Protein AF-A0A7V4Q529-F1 (afdb_monomer)

Structure (mmCIF, N/CA/C/O backbone):
data_AF-A0A7V4Q529-F1
#
_entry.id   AF-A0A7V4Q529-F1
#
loop_
_atom_site.group_PDB
_atom_site.id
_atom_site.type_symbol
_atom_site.label_atom_id
_atom_site.label_alt_id
_atom_site.label_comp_id
_atom_site.label_asym_id
_atom_site.label_entity_id
_atom_site.label_seq_id
_atom_site.pdbx_PDB_ins_code
_atom_site.Cartn_x
_atom_site.Cartn_y
_atom_site.Cartn_z
_atom_site.occupancy
_atom_site.B_iso_or_equiv
_atom_site.auth_seq_id
_atom_site.auth_comp_id
_atom_site.auth_asym_id
_atom_site.auth_atom_id
_atom_site.pdbx_PDB_model_num
ATOM 1 N N . MET A 1 1 ? 43.012 26.705 45.159 1.00 52.25 1 MET A N 1
ATOM 2 C CA . MET A 1 1 ? 42.398 26.339 43.862 1.00 52.25 1 MET A CA 1
ATOM 3 C C . MET A 1 1 ? 41.046 27.026 43.799 1.00 52.25 1 MET A C 1
ATOM 5 O O . MET A 1 1 ? 40.169 26.698 44.583 1.00 52.25 1 MET A O 1
ATOM 9 N N . ASN A 1 2 ? 40.945 28.080 42.989 1.00 51.28 2 ASN A N 1
ATOM 10 C CA . ASN A 1 2 ? 39.890 29.092 43.096 1.00 51.28 2 ASN A CA 1
ATOM 11 C C . ASN A 1 2 ? 38.601 28.619 42.410 1.00 51.28 2 ASN A C 1
ATOM 13 O O . ASN A 1 2 ? 38.640 28.213 41.249 1.00 51.28 2 ASN A O 1
ATOM 17 N N . GLY A 1 3 ? 37.464 28.712 43.111 1.00 58.78 3 GLY A N 1
ATOM 18 C CA . GLY A 1 3 ? 36.149 28.238 42.648 1.00 58.78 3 GLY A CA 1
ATOM 19 C C . GLY A 1 3 ? 35.682 28.819 41.307 1.00 58.78 3 GLY A C 1
ATOM 20 O O . GLY A 1 3 ? 34.907 28.180 40.609 1.00 58.78 3 GLY A O 1
ATOM 21 N N . PHE A 1 4 ? 36.232 29.962 40.887 1.00 61.69 4 PHE A N 1
ATOM 22 C CA . PHE A 1 4 ? 35.967 30.580 39.583 1.00 61.69 4 PHE A CA 1
ATOM 23 C C . PHE A 1 4 ? 36.391 29.697 38.391 1.00 61.69 4 PHE A C 1
ATOM 25 O O . PHE A 1 4 ? 35.730 29.687 37.357 1.00 61.69 4 PHE A O 1
ATOM 32 N N . SER A 1 5 ? 37.456 28.902 38.553 1.00 63.59 5 SER A N 1
ATOM 33 C CA . SER A 1 5 ? 37.944 27.984 37.512 1.00 63.59 5 SER A CA 1
ATOM 34 C C . SER A 1 5 ? 37.037 26.755 37.353 1.00 63.59 5 SER A C 1
ATOM 36 O O . SER A 1 5 ? 36.841 26.251 36.248 1.00 63.59 5 SER A O 1
ATOM 38 N N . LEU A 1 6 ? 36.412 26.310 38.451 1.00 70.19 6 LEU A N 1
ATOM 39 C CA . LEU A 1 6 ? 35.516 25.153 38.454 1.00 70.19 6 LEU A CA 1
ATOM 40 C C . LEU A 1 6 ? 34.179 25.471 37.768 1.00 70.19 6 LEU A C 1
ATOM 42 O O . LEU A 1 6 ? 33.662 24.646 37.021 1.00 70.19 6 LEU A O 1
ATOM 46 N N . THR A 1 7 ? 33.647 26.682 37.963 1.00 71.19 7 THR A N 1
ATOM 47 C CA . THR A 1 7 ? 32.378 27.103 37.350 1.00 71.19 7 THR A CA 1
ATOM 48 C C . THR A 1 7 ? 32.494 27.260 35.833 1.00 71.19 7 THR A C 1
ATOM 50 O O . THR A 1 7 ? 31.592 26.850 35.107 1.00 71.19 7 THR A O 1
ATOM 53 N N . ILE A 1 8 ? 33.620 27.787 35.336 1.00 73.31 8 ILE A N 1
ATOM 54 C CA . ILE A 1 8 ? 33.887 27.907 33.892 1.00 73.31 8 ILE A CA 1
ATOM 55 C C . ILE A 1 8 ? 34.037 26.521 33.254 1.00 73.31 8 ILE A C 1
ATOM 57 O O . ILE A 1 8 ? 33.466 26.265 32.194 1.00 73.31 8 ILE A O 1
ATOM 61 N N . ALA A 1 9 ? 34.749 25.609 33.923 1.00 71.75 9 ALA A N 1
ATOM 62 C CA . ALA A 1 9 ? 34.901 24.236 33.456 1.00 71.75 9 ALA A CA 1
ATOM 63 C C . ALA A 1 9 ? 33.549 23.509 33.370 1.00 71.75 9 ALA A C 1
ATOM 65 O O . ALA A 1 9 ? 33.279 22.844 32.373 1.00 71.75 9 ALA A O 1
ATOM 66 N N . LEU A 1 10 ? 32.670 23.686 34.363 1.00 71.88 10 LEU A N 1
ATOM 67 C CA . LEU A 1 10 ? 31.340 23.073 34.371 1.00 71.88 10 LEU A CA 1
ATOM 68 C C . LEU A 1 10 ? 30.443 23.623 33.247 1.00 71.88 10 LEU A C 1
ATOM 70 O O . LEU A 1 10 ? 29.727 22.863 32.600 1.00 71.88 10 LEU A O 1
ATOM 74 N N . PHE A 1 11 ? 30.515 24.929 32.971 1.00 70.12 11 PHE A N 1
ATOM 75 C CA . PHE A 1 11 ? 29.714 25.569 31.922 1.00 70.12 11 PHE A CA 1
ATOM 76 C C . PHE A 1 11 ? 30.130 25.117 30.512 1.00 70.12 11 PHE A C 1
ATOM 78 O O . PHE A 1 11 ? 29.273 24.846 29.671 1.00 70.12 11 PHE A O 1
ATOM 85 N N . LEU A 1 12 ? 31.438 24.962 30.268 1.00 67.00 12 LEU A N 1
ATOM 86 C CA . LEU A 1 12 ? 31.972 24.436 29.005 1.00 67.00 12 LEU A CA 1
ATOM 87 C C . LEU A 1 12 ? 31.593 22.966 28.776 1.00 67.00 12 LEU A C 1
ATOM 89 O O . LEU A 1 12 ? 31.321 22.575 27.640 1.00 67.00 12 LEU A O 1
ATOM 93 N N . LEU A 1 13 ? 31.525 22.167 29.844 1.00 66.25 13 LEU A N 1
ATOM 94 C CA . LEU A 1 13 ? 31.155 20.749 29.789 1.00 66.25 13 LEU A CA 1
ATOM 95 C C . LEU A 1 13 ? 29.655 20.556 29.496 1.00 66.25 13 LEU A C 1
ATOM 97 O O . LEU A 1 13 ? 29.275 19.669 28.738 1.00 66.25 13 LEU A O 1
ATOM 101 N N . VAL A 1 14 ? 28.794 21.436 30.019 1.00 66.69 14 VAL A N 1
ATOM 102 C CA . VAL A 1 14 ? 27.351 21.422 29.718 1.00 66.69 14 VAL A CA 1
ATOM 103 C C . VAL A 1 14 ? 27.069 21.887 28.283 1.00 66.69 14 VAL A C 1
ATOM 105 O O . VAL A 1 14 ? 26.267 21.265 27.587 1.00 66.69 14 VAL A O 1
ATOM 108 N N . PHE A 1 15 ? 27.762 22.921 27.793 1.00 60.50 15 PHE A N 1
ATOM 109 C CA . PHE A 1 15 ? 27.587 23.403 26.414 1.00 60.50 15 PHE A CA 1
ATOM 110 C C . PHE A 1 15 ? 28.044 22.392 25.354 1.00 60.50 15 PHE A C 1
ATOM 112 O O . PHE A 1 15 ? 27.426 22.295 24.297 1.00 60.50 15 PHE A O 1
ATOM 119 N N . SER A 1 16 ? 29.083 21.606 25.645 1.00 60.69 16 SER A N 1
ATOM 120 C CA . SER A 1 16 ? 29.563 20.539 24.754 1.00 60.69 16 SER A CA 1
ATOM 121 C C . SER A 1 16 ? 28.706 19.265 24.800 1.00 60.69 16 SER A C 1
ATOM 123 O O . SER A 1 16 ? 28.748 18.476 23.861 1.00 60.69 16 SER A O 1
ATOM 125 N N . GLY A 1 17 ? 27.873 19.086 25.834 1.00 57.94 17 GLY A N 1
ATOM 126 C CA . GLY A 1 17 ? 26.854 18.030 25.882 1.00 57.94 17 GLY A CA 1
ATOM 127 C C . GLY A 1 17 ? 25.568 18.363 25.110 1.00 57.94 17 GLY A C 1
ATOM 128 O O . GLY A 1 17 ? 24.883 17.458 24.641 1.00 57.94 17 GLY A O 1
ATOM 129 N N . LEU A 1 18 ? 25.245 19.652 24.942 1.00 57.38 18 LEU A N 1
ATOM 130 C CA . LEU A 1 18 ? 24.028 20.123 24.257 1.00 57.38 18 LEU A CA 1
ATOM 131 C C . LEU A 1 18 ? 24.177 20.242 22.734 1.00 57.38 18 LEU A C 1
ATOM 133 O O . LEU A 1 18 ? 23.176 20.301 22.025 1.00 57.38 18 LEU A O 1
ATOM 137 N N . THR A 1 19 ? 25.408 20.248 22.220 1.00 57.78 19 THR A N 1
ATOM 138 C CA . THR A 1 19 ? 25.696 20.184 20.779 1.00 57.78 19 THR A CA 1
ATOM 139 C C . THR A 1 19 ? 25.895 18.756 20.284 1.00 57.78 19 THR A C 1
ATOM 141 O O . THR A 1 19 ? 26.348 18.581 19.156 1.00 57.78 19 THR A O 1
ATOM 144 N N . GLY A 1 20 ? 25.533 17.751 21.101 1.00 49.31 20 GLY A N 1
ATOM 145 C CA . GLY A 1 20 ? 25.426 16.348 20.713 1.00 49.31 20 GLY A CA 1
ATOM 146 C C . GLY A 1 20 ? 24.645 16.239 19.412 1.00 49.31 20 GLY A C 1
ATOM 147 O O . GLY A 1 20 ? 23.424 16.377 19.376 1.00 49.31 20 GLY A O 1
ATOM 148 N N . CYS A 1 21 ? 25.412 16.112 18.339 1.00 57.91 21 CYS A N 1
ATOM 149 C CA . CYS A 1 21 ? 25.010 16.436 16.995 1.00 57.91 21 CYS A CA 1
ATOM 150 C C . CYS A 1 21 ? 23.770 15.635 16.603 1.00 57.91 21 CYS A C 1
ATOM 152 O O . CYS A 1 21 ? 23.817 14.408 16.515 1.00 57.91 21 CYS A O 1
ATOM 154 N N . SER A 1 22 ? 22.697 16.331 16.233 1.00 50.03 22 SER A N 1
ATOM 155 C CA . SER A 1 22 ? 21.833 15.831 15.172 1.00 50.03 22 SER A CA 1
ATOM 156 C C . SER A 1 22 ? 22.669 15.838 13.892 1.00 50.03 22 SER A C 1
ATOM 158 O O . SER A 1 22 ? 22.545 16.711 13.037 1.00 50.03 22 SER A O 1
ATOM 160 N N . THR A 1 23 ? 23.595 14.884 13.758 1.00 57.16 23 THR A N 1
ATOM 161 C CA . THR A 1 23 ? 24.094 14.548 12.435 1.00 57.16 23 THR A CA 1
ATOM 162 C C . THR A 1 23 ? 22.873 14.040 11.699 1.00 57.16 23 THR A C 1
ATOM 164 O O . THR A 1 23 ? 22.420 12.914 11.910 1.00 57.16 23 THR A O 1
ATOM 167 N N . ILE A 1 24 ? 22.298 14.935 10.894 1.00 56.81 24 ILE A N 1
ATOM 168 C CA . ILE A 1 24 ? 21.450 14.613 9.756 1.00 56.81 24 ILE A CA 1
ATOM 169 C C . ILE A 1 24 ? 21.976 13.292 9.206 1.00 56.81 24 ILE A C 1
ATOM 171 O O . ILE A 1 24 ? 23.189 13.166 9.021 1.00 56.81 24 ILE A O 1
ATOM 175 N N . MET A 1 25 ? 21.092 12.313 8.997 1.00 53.19 25 MET A N 1
ATOM 176 C CA . MET A 1 25 ? 21.416 11.095 8.259 1.00 53.19 25 MET A CA 1
ATOM 177 C C . MET A 1 25 ? 21.817 11.496 6.831 1.00 53.19 25 MET A C 1
ATOM 179 O O . MET A 1 25 ? 21.051 11.353 5.885 1.00 53.19 25 MET A O 1
ATOM 183 N N . GLN A 1 26 ? 23.008 12.061 6.664 1.00 60.00 26 GLN A N 1
ATOM 184 C CA . GLN A 1 26 ? 23.707 12.092 5.404 1.00 60.00 26 GLN A CA 1
ATOM 185 C C . GLN A 1 26 ? 24.124 10.643 5.228 1.00 60.00 26 GLN A C 1
ATOM 187 O O . GLN A 1 26 ? 25.125 10.195 5.784 1.00 60.00 26 GLN A O 1
ATOM 192 N N . GLY A 1 27 ? 23.247 9.872 4.579 1.00 63.25 27 GLY A N 1
ATOM 193 C CA . GLY A 1 27 ? 23.568 8.516 4.167 1.00 63.25 27 GLY A CA 1
ATOM 194 C C . GLY A 1 27 ? 24.930 8.508 3.477 1.00 63.25 27 GLY A C 1
ATOM 195 O O . GLY A 1 27 ? 25.365 9.533 2.943 1.00 63.25 27 GLY A O 1
ATOM 196 N N . ALA A 1 28 ? 25.612 7.364 3.524 1.00 74.81 28 ALA A N 1
ATOM 197 C CA . ALA A 1 28 ? 26.882 7.198 2.831 1.00 74.81 28 ALA A CA 1
ATOM 198 C C . ALA A 1 28 ? 26.783 7.777 1.405 1.00 74.81 28 ALA A C 1
ATOM 200 O O . ALA A 1 28 ? 25.739 7.601 0.761 1.00 74.81 28 ALA A O 1
ATOM 201 N N . PRO A 1 29 ? 27.820 8.489 0.924 1.00 77.50 29 PRO A N 1
ATOM 202 C CA . PRO A 1 29 ? 27.820 8.998 -0.438 1.00 77.50 29 PRO A CA 1
ATOM 203 C C . PRO A 1 29 ? 27.507 7.845 -1.391 1.00 77.50 29 PRO A C 1
ATOM 205 O O . PRO A 1 29 ? 27.964 6.716 -1.188 1.00 77.50 29 PRO A O 1
ATOM 208 N N . LEU A 1 30 ? 26.671 8.121 -2.391 1.00 85.88 30 LEU A N 1
ATOM 209 C CA . LEU A 1 30 ? 26.296 7.114 -3.377 1.00 85.88 30 LEU A CA 1
ATOM 210 C C . LEU A 1 30 ? 27.566 6.529 -4.005 1.00 85.88 30 LEU A C 1
ATOM 212 O O . LEU A 1 30 ? 28.513 7.288 -4.238 1.00 85.88 30 LEU A O 1
ATOM 216 N N . PRO A 1 31 ? 27.607 5.212 -4.277 1.00 90.75 31 PRO A N 1
ATOM 217 C CA . PRO A 1 31 ? 28.753 4.616 -4.947 1.00 90.75 31 PRO A CA 1
ATOM 218 C C . PRO A 1 31 ? 29.060 5.346 -6.259 1.00 90.75 31 PRO A C 1
ATOM 220 O O . PRO A 1 31 ? 28.158 5.882 -6.912 1.00 90.75 31 PRO A O 1
ATOM 223 N N . GLU A 1 32 ? 30.331 5.363 -6.655 1.00 90.88 32 GLU A N 1
ATOM 224 C CA . GLU A 1 32 ? 30.733 5.991 -7.913 1.00 90.88 32 GLU A CA 1
ATOM 225 C C . GLU A 1 32 ? 29.923 5.430 -9.094 1.00 90.88 32 GLU A C 1
ATOM 227 O O . GLU A 1 32 ? 29.678 4.227 -9.193 1.00 90.88 32 GLU A O 1
ATOM 232 N N . GLY A 1 33 ? 29.475 6.322 -9.980 1.00 90.75 33 GLY A N 1
ATOM 233 C CA . GLY A 1 33 ? 28.635 5.974 -11.130 1.00 90.75 33 GLY A CA 1
ATOM 234 C C . GLY A 1 33 ? 27.126 5.918 -10.855 1.00 90.75 33 GLY A C 1
ATOM 235 O O . GLY A 1 33 ? 26.361 5.723 -11.798 1.00 90.75 33 GLY A O 1
ATOM 236 N N . PHE A 1 34 ? 26.670 6.132 -9.615 1.00 87.75 34 PHE A N 1
ATOM 237 C CA . PHE A 1 34 ? 25.243 6.202 -9.285 1.00 87.75 34 PHE A CA 1
ATOM 238 C C . PHE A 1 34 ? 24.746 7.648 -9.185 1.00 87.75 34 PHE A C 1
ATOM 240 O O . PHE A 1 34 ? 25.406 8.518 -8.619 1.00 87.75 34 PHE A O 1
ATOM 247 N N . ALA A 1 35 ? 23.537 7.895 -9.693 1.00 88.00 35 ALA A N 1
ATOM 248 C CA . ALA A 1 35 ? 22.845 9.174 -9.578 1.00 88.00 35 ALA A CA 1
ATOM 249 C C . ALA A 1 35 ? 21.414 8.963 -9.074 1.00 88.00 35 ALA A C 1
ATOM 251 O O . ALA A 1 35 ? 20.732 8.023 -9.486 1.00 88.00 35 ALA A O 1
ATOM 252 N N . VAL A 1 36 ? 20.942 9.858 -8.204 1.00 84.75 36 VAL A N 1
ATOM 253 C CA . VAL A 1 36 ? 19.527 9.900 -7.811 1.00 84.75 36 VAL A CA 1
ATOM 254 C C . VAL A 1 36 ? 18.751 10.654 -8.872 1.00 84.75 36 VAL A C 1
ATOM 256 O O . VAL A 1 36 ? 19.155 11.732 -9.307 1.00 84.75 36 VAL A O 1
ATOM 259 N N . ARG A 1 37 ? 17.599 10.107 -9.248 1.00 84.12 37 ARG A N 1
ATOM 260 C CA . ARG A 1 37 ? 16.644 10.768 -10.125 1.00 84.12 37 ARG A CA 1
ATOM 261 C C . ARG A 1 37 ? 15.273 10.768 -9.470 1.00 84.12 37 ARG A C 1
ATOM 263 O O . ARG A 1 37 ? 14.813 9.737 -8.990 1.00 84.12 37 ARG A O 1
ATOM 270 N N . GLU A 1 38 ? 14.609 11.917 -9.496 1.00 83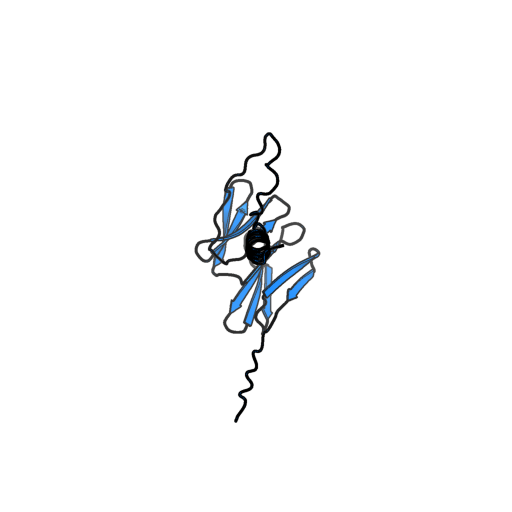.88 38 GLU A N 1
ATOM 271 C CA . GLU A 1 38 ? 13.195 11.999 -9.144 1.00 83.88 38 GLU A CA 1
ATOM 272 C C . GLU A 1 38 ? 12.355 11.301 -10.226 1.00 83.88 38 GLU A C 1
ATOM 274 O O . GLU A 1 38 ? 12.466 11.625 -11.412 1.00 83.88 38 GLU A O 1
ATOM 279 N N . ILE A 1 39 ? 11.538 10.325 -9.818 1.00 79.88 39 ILE A N 1
ATOM 280 C CA . ILE A 1 39 ? 10.689 9.530 -10.724 1.00 79.88 39 ILE A CA 1
ATOM 281 C C . ILE A 1 39 ? 9.199 9.885 -10.620 1.00 79.88 39 ILE A C 1
ATOM 283 O O . ILE A 1 39 ? 8.478 9.734 -11.603 1.00 79.88 39 ILE A O 1
ATOM 287 N N . ALA A 1 40 ? 8.738 10.392 -9.470 1.00 81.81 40 ALA A N 1
ATOM 288 C CA . ALA A 1 40 ? 7.431 11.033 -9.300 1.00 81.81 40 ALA A CA 1
ATOM 289 C C . ALA A 1 40 ? 7.351 11.822 -7.986 1.00 81.81 40 ALA A C 1
ATOM 291 O O . ALA A 1 40 ? 8.210 11.694 -7.112 1.00 81.81 40 ALA A O 1
ATOM 292 N N . LYS A 1 41 ? 6.253 12.573 -7.838 1.00 85.62 41 LYS A N 1
ATOM 293 C CA . LYS A 1 41 ? 5.833 13.222 -6.592 1.00 85.62 41 LYS A CA 1
ATOM 294 C C . LYS A 1 41 ? 4.552 12.587 -6.070 1.00 85.62 41 LYS A C 1
ATOM 296 O O . LYS A 1 41 ? 3.612 12.377 -6.837 1.00 85.62 41 LYS A O 1
ATOM 301 N N . ALA A 1 42 ? 4.517 12.353 -4.765 1.00 91.38 42 ALA A N 1
ATOM 302 C CA . ALA A 1 42 ? 3.313 11.983 -4.037 1.00 91.38 42 ALA A CA 1
ATOM 303 C C . ALA A 1 42 ? 2.756 13.199 -3.285 1.00 91.38 42 ALA A C 1
ATOM 305 O O . ALA A 1 42 ? 3.502 14.118 -2.934 1.00 91.38 42 ALA A O 1
ATOM 306 N N . ASP A 1 43 ? 1.454 13.193 -3.025 1.00 94.44 43 ASP A N 1
ATOM 307 C CA . ASP A 1 43 ? 0.811 14.171 -2.156 1.00 94.44 43 ASP A CA 1
ATOM 308 C C . ASP A 1 43 ? 1.377 14.025 -0.730 1.00 94.44 43 ASP A C 1
ATOM 310 O O . ASP A 1 43 ? 1.607 12.916 -0.234 1.00 94.44 43 ASP A O 1
ATOM 314 N N . ALA A 1 44 ? 1.635 15.145 -0.054 1.00 93.00 44 ALA A N 1
ATOM 315 C CA . ALA A 1 44 ? 2.260 15.129 1.266 1.00 93.00 44 ALA A CA 1
ATOM 316 C C . ALA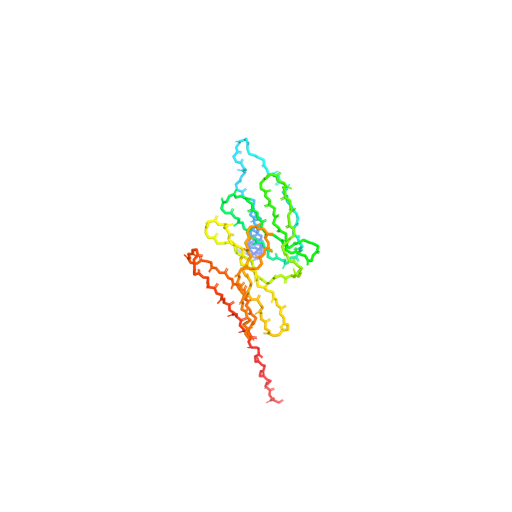 A 1 44 ? 1.402 14.363 2.294 1.00 93.00 44 ALA A C 1
ATOM 318 O O . ALA A 1 44 ? 0.190 14.553 2.367 1.00 93.00 44 ALA A O 1
ATOM 319 N N . GLY A 1 45 ? 2.040 13.515 3.107 1.00 92.12 45 GLY A N 1
ATOM 320 C CA . GLY A 1 45 ? 1.364 12.739 4.155 1.00 92.12 45 GLY A CA 1
ATOM 321 C C . GLY A 1 45 ? 0.571 11.525 3.657 1.00 92.12 45 GLY A C 1
ATOM 322 O O . GLY A 1 45 ? -0.170 10.933 4.437 1.00 92.12 45 GLY A O 1
ATOM 323 N N . THR A 1 46 ? 0.716 11.144 2.386 1.00 94.75 46 THR A N 1
ATOM 324 C CA . THR A 1 46 ? 0.023 9.989 1.799 1.00 94.75 46 THR A CA 1
ATOM 325 C C . THR A 1 46 ? 0.937 8.764 1.677 1.00 94.75 46 THR A C 1
ATOM 327 O O . THR A 1 46 ? 2.161 8.913 1.602 1.00 94.75 46 THR A O 1
ATOM 330 N N . PRO A 1 47 ? 0.382 7.536 1.675 1.00 95.06 47 PRO A N 1
ATOM 331 C CA . PRO A 1 47 ? 1.186 6.332 1.524 1.00 95.06 47 PRO A CA 1
ATOM 332 C C . PRO A 1 47 ? 1.681 6.149 0.082 1.00 95.06 47 PRO A C 1
ATOM 334 O O . PRO A 1 47 ? 1.085 6.627 -0.886 1.00 95.06 47 PRO A O 1
ATOM 337 N N . PHE A 1 48 ? 2.740 5.356 -0.054 1.00 95.44 48 PHE A N 1
ATOM 338 C CA . PHE A 1 48 ? 3.215 4.807 -1.321 1.00 95.44 48 PHE A CA 1
ATOM 339 C C . PHE A 1 48 ? 3.624 3.341 -1.124 1.00 95.44 48 PHE A C 1
ATOM 341 O O . PHE A 1 48 ? 3.871 2.904 -0.000 1.00 95.44 48 PHE A O 1
ATOM 348 N N . ALA A 1 49 ? 3.701 2.574 -2.209 1.00 95.75 49 ALA A N 1
ATOM 349 C CA . ALA A 1 49 ? 4.145 1.184 -2.192 1.00 95.75 49 ALA A CA 1
ATOM 350 C C . ALA A 1 49 ? 5.026 0.887 -3.406 1.00 95.75 49 ALA A C 1
ATOM 352 O O . ALA A 1 49 ? 4.679 1.257 -4.524 1.00 95.75 49 ALA A O 1
ATOM 353 N N . ILE A 1 50 ? 6.142 0.190 -3.200 1.00 94.50 50 ILE A N 1
ATOM 354 C CA . ILE A 1 50 ? 7.040 -0.237 -4.278 1.00 94.50 50 ILE A CA 1
ATOM 355 C C . ILE A 1 50 ? 6.670 -1.658 -4.714 1.00 94.50 50 ILE A C 1
ATOM 357 O O . ILE A 1 50 ? 6.433 -2.536 -3.886 1.00 94.50 50 ILE A O 1
ATOM 361 N N . ASN A 1 51 ? 6.607 -1.877 -6.021 1.00 93.62 51 ASN A N 1
ATOM 362 C CA . ASN A 1 51 ? 6.452 -3.181 -6.648 1.00 93.62 51 ASN A CA 1
ATOM 363 C C . ASN A 1 51 ? 7.843 -3.827 -6.817 1.00 93.62 51 ASN A C 1
ATOM 365 O O . ASN A 1 51 ? 8.787 -3.120 -7.172 1.00 93.62 51 ASN A O 1
ATOM 369 N N . PRO A 1 52 ? 7.992 -5.152 -6.642 1.00 90.75 52 PRO A N 1
ATOM 370 C CA . PRO A 1 52 ? 9.251 -5.866 -6.888 1.00 90.75 52 PRO A CA 1
ATOM 371 C C . PRO A 1 52 ? 9.908 -5.599 -8.253 1.00 90.75 52 PRO A C 1
ATOM 373 O O . PRO A 1 52 ? 11.127 -5.652 -8.371 1.00 90.75 52 PRO A O 1
ATOM 376 N N . SER A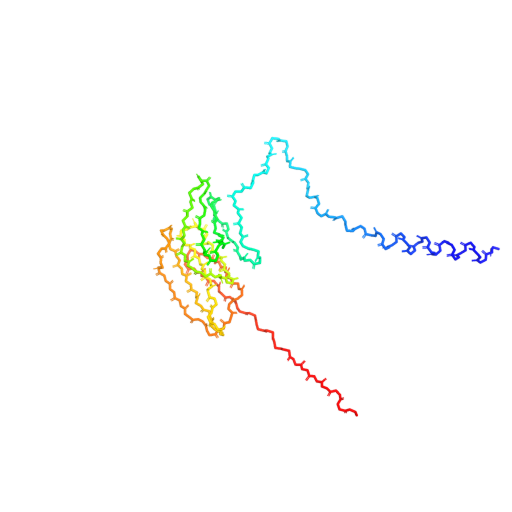 1 53 ? 9.115 -5.298 -9.285 1.00 90.19 53 SER A N 1
ATOM 377 C CA . SER A 1 53 ? 9.605 -4.938 -10.627 1.00 90.19 53 SER A CA 1
ATOM 378 C C . SER A 1 53 ? 10.165 -3.511 -10.737 1.00 90.19 53 SER A C 1
ATOM 380 O O . SER A 1 53 ? 10.633 -3.119 -11.801 1.00 90.19 53 SER A O 1
ATOM 382 N N . GLY A 1 54 ? 10.114 -2.720 -9.662 1.00 87.50 54 GLY A N 1
ATOM 383 C CA . GLY A 1 54 ? 10.593 -1.337 -9.607 1.00 87.50 54 GLY A CA 1
ATOM 384 C C . GLY A 1 54 ? 9.526 -0.277 -9.895 1.00 87.50 54 GLY A C 1
ATOM 385 O O . GLY A 1 54 ? 9.759 0.901 -9.634 1.00 87.50 54 GLY A O 1
ATOM 386 N N . GLY A 1 55 ? 8.344 -0.667 -10.387 1.00 91.88 55 GLY A N 1
ATOM 387 C CA . GLY A 1 55 ? 7.186 0.229 -10.423 1.00 91.88 55 GLY A CA 1
ATOM 388 C C . GLY A 1 55 ? 6.711 0.591 -9.011 1.00 91.88 55 GLY A C 1
ATOM 389 O O . GLY A 1 55 ? 7.086 -0.052 -8.034 1.00 91.88 55 GLY A O 1
ATOM 390 N N . PHE A 1 56 ? 5.860 1.601 -8.869 1.00 94.50 56 PHE A N 1
ATOM 391 C CA . PHE A 1 56 ? 5.329 1.985 -7.560 1.00 94.50 56 PHE A CA 1
ATOM 392 C C . PHE A 1 56 ? 3.932 2.587 -7.646 1.00 94.50 56 PHE A C 1
ATOM 394 O O . PHE A 1 56 ? 3.526 3.120 -8.674 1.00 94.50 56 PHE A O 1
ATOM 401 N N . ALA A 1 57 ? 3.196 2.494 -6.547 1.00 96.06 57 ALA A N 1
ATOM 402 C CA . ALA A 1 57 ? 1.912 3.133 -6.342 1.00 96.06 57 ALA A CA 1
ATOM 403 C C . ALA A 1 57 ? 2.098 4.314 -5.391 1.00 96.06 57 ALA A C 1
ATOM 405 O O . ALA A 1 57 ? 2.775 4.175 -4.375 1.00 96.06 57 ALA A O 1
ATOM 406 N N . ALA A 1 58 ? 1.487 5.449 -5.696 1.00 96.06 58 ALA A N 1
ATOM 407 C CA . ALA A 1 58 ? 1.491 6.630 -4.841 1.00 96.06 58 ALA A CA 1
ATOM 408 C C . ALA A 1 58 ? 0.174 7.393 -4.992 1.00 96.06 58 ALA A C 1
ATOM 410 O O . ALA A 1 58 ? -0.515 7.261 -6.006 1.00 96.06 58 ALA A O 1
ATOM 411 N N . VAL A 1 59 ? -0.174 8.205 -3.996 1.00 96.31 59 VAL A N 1
ATOM 412 C CA . VAL A 1 59 ? -1.282 9.155 -4.130 1.00 96.31 59 VAL A CA 1
ATOM 413 C C . VAL A 1 59 ? -0.744 10.435 -4.752 1.00 96.31 59 VAL A C 1
ATOM 415 O O . VAL A 1 59 ? 0.233 10.998 -4.269 1.00 96.31 59 VAL A O 1
ATOM 418 N N . SER A 1 60 ? -1.360 10.889 -5.836 1.00 94.06 60 SER A N 1
ATOM 419 C CA . SER A 1 60 ? -1.025 12.158 -6.475 1.00 94.06 60 SER A CA 1
ATOM 420 C C . SER A 1 60 ? -2.289 12.802 -7.017 1.00 94.06 60 SER A C 1
ATOM 422 O O . SER A 1 60 ? -3.062 12.156 -7.736 1.00 94.06 60 SER A O 1
ATOM 424 N N . LYS A 1 61 ? -2.491 14.081 -6.685 1.00 92.06 61 LYS A N 1
ATOM 425 C CA . LYS A 1 61 ? -3.692 14.849 -7.042 1.00 92.06 61 LYS A CA 1
ATOM 426 C C . LYS A 1 61 ? -4.979 14.165 -6.556 1.00 92.06 61 LYS A C 1
ATOM 428 O O . LYS A 1 61 ? -5.961 14.107 -7.294 1.00 92.06 61 LYS A O 1
ATOM 433 N N . GLY A 1 62 ? -4.958 13.625 -5.335 1.00 92.31 62 GLY A N 1
ATOM 434 C CA . GLY A 1 62 ? -6.121 12.991 -4.700 1.00 92.31 62 GLY A CA 1
ATOM 435 C C . GLY A 1 62 ? -6.531 11.638 -5.290 1.00 92.31 62 GLY A C 1
ATOM 436 O O . GLY A 1 62 ? -7.651 11.189 -5.056 1.00 92.31 62 GLY A O 1
ATOM 437 N N . ALA A 1 63 ? -5.650 10.995 -6.057 1.00 95.19 63 ALA A N 1
ATOM 438 C CA . ALA A 1 63 ? -5.898 9.692 -6.657 1.00 95.19 63 ALA A CA 1
ATOM 439 C C . ALA A 1 63 ? -4.704 8.758 -6.483 1.00 95.19 63 ALA A C 1
ATOM 441 O O . ALA A 1 63 ? -3.552 9.185 -6.556 1.00 95.19 63 ALA A O 1
ATOM 442 N N . VAL A 1 64 ? -4.981 7.463 -6.346 1.00 96.38 64 VAL A N 1
ATOM 443 C CA . VAL A 1 64 ? -3.956 6.421 -6.402 1.00 96.38 64 VAL A CA 1
ATOM 444 C C . VAL A 1 64 ? -3.525 6.240 -7.850 1.00 96.38 64 VAL A C 1
ATOM 446 O O . VAL A 1 64 ? -4.340 5.92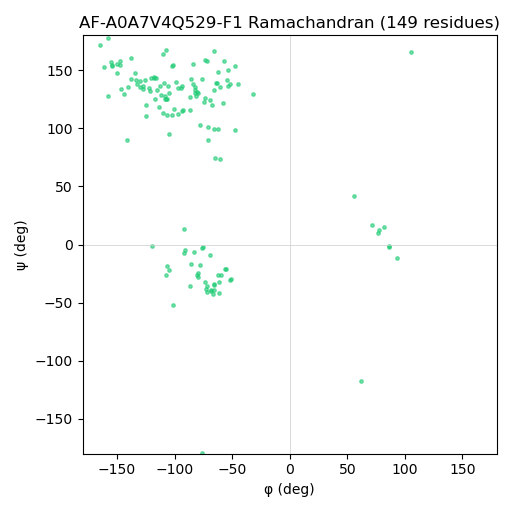6 -8.722 1.00 96.38 64 VAL A O 1
ATOM 449 N N . GLN A 1 65 ? -2.234 6.412 -8.102 1.00 95.75 65 GLN A N 1
ATOM 450 C CA . GLN A 1 65 ? -1.609 6.207 -9.400 1.00 95.75 65 GLN A CA 1
ATOM 451 C C . GLN A 1 65 ? -0.529 5.138 -9.287 1.00 95.75 65 GLN A C 1
ATOM 453 O O . GLN A 1 65 ? 0.176 5.066 -8.282 1.00 95.75 65 GLN A O 1
ATOM 458 N N . VAL A 1 66 ? -0.392 4.312 -10.322 1.00 94.94 66 VAL A N 1
ATOM 459 C CA . VAL A 1 66 ? 0.731 3.384 -10.468 1.00 94.94 66 VAL A CA 1
ATOM 460 C C . VAL A 1 66 ? 1.636 3.874 -11.584 1.00 94.94 66 VAL A C 1
ATOM 462 O O . VAL A 1 66 ? 1.188 4.115 -12.706 1.00 94.94 66 VAL A O 1
ATOM 465 N N . HIS A 1 67 ? 2.913 3.983 -11.252 1.00 93.06 67 HIS A N 1
ATOM 466 C CA . HIS A 1 67 ? 4.002 4.385 -12.119 1.00 93.06 67 HIS A CA 1
ATOM 467 C C . HIS A 1 67 ? 4.841 3.152 -12.448 1.00 93.06 67 HIS A C 1
ATOM 469 O O . HIS A 1 67 ? 5.297 2.440 -11.552 1.00 93.06 67 HIS A O 1
ATOM 475 N N . ASP A 1 68 ? 5.034 2.884 -13.733 1.00 88.88 68 ASP A N 1
ATOM 476 C CA . ASP A 1 68 ? 6.000 1.893 -14.199 1.00 88.88 68 ASP A CA 1
ATOM 477 C C . ASP A 1 68 ? 7.402 2.522 -14.276 1.00 88.88 68 ASP A C 1
ATOM 479 O O . ASP A 1 68 ? 7.556 3.727 -14.481 1.00 88.88 68 ASP A O 1
ATOM 483 N N . THR A 1 69 ? 8.430 1.687 -14.187 1.00 83.94 69 THR A N 1
ATOM 484 C CA . THR A 1 69 ? 9.828 2.005 -14.499 1.00 83.94 69 THR A CA 1
ATOM 485 C C . THR A 1 69 ? 10.014 2.644 -15.880 1.00 83.94 69 THR A C 1
ATOM 487 O O . THR A 1 69 ? 10.890 3.489 -16.053 1.00 83.94 69 THR A O 1
ATOM 490 N N . GLY A 1 70 ? 9.157 2.303 -16.851 1.00 83.75 70 GLY A N 1
ATOM 491 C CA . GLY A 1 70 ? 9.145 2.909 -18.187 1.00 83.75 70 GLY A CA 1
ATOM 492 C C . GLY A 1 70 ? 8.544 4.322 -18.256 1.00 83.75 70 GLY A C 1
ATOM 493 O O . GLY A 1 70 ? 8.503 4.909 -19.334 1.00 83.75 70 GLY A O 1
ATOM 494 N N . GLY A 1 71 ? 8.047 4.870 -17.141 1.00 83.50 71 GLY A N 1
ATOM 495 C CA . GLY A 1 71 ? 7.423 6.197 -17.070 1.00 83.50 71 GLY A CA 1
ATOM 496 C C . GLY A 1 71 ? 5.926 6.222 -17.393 1.00 83.50 71 GLY A C 1
ATOM 497 O O . GLY A 1 71 ? 5.303 7.280 -17.314 1.00 83.50 71 GLY A O 1
ATOM 498 N N . ALA A 1 72 ? 5.327 5.076 -17.727 1.00 89.88 72 ALA A N 1
ATOM 499 C CA . ALA A 1 72 ? 3.883 4.968 -17.889 1.00 89.88 72 ALA A CA 1
ATOM 500 C C . ALA A 1 72 ? 3.180 5.197 -16.543 1.00 89.88 72 ALA A C 1
ATOM 502 O O . ALA A 1 72 ? 3.558 4.609 -15.529 1.00 89.88 72 ALA A O 1
ATOM 503 N N . VAL A 1 73 ? 2.139 6.029 -16.549 1.00 92.38 73 VAL A N 1
ATOM 504 C CA . VAL A 1 73 ? 1.346 6.353 -15.360 1.00 92.38 73 VAL A CA 1
ATOM 505 C C . VAL A 1 73 ? -0.099 5.968 -15.607 1.00 92.38 73 VAL A C 1
ATOM 507 O O . VAL A 1 73 ? -0.676 6.316 -16.638 1.00 92.38 73 VAL A O 1
ATOM 510 N N . ARG A 1 74 ? -0.696 5.262 -14.650 1.00 92.12 74 ARG A N 1
ATOM 511 C CA . ARG A 1 74 ? -2.109 4.887 -14.692 1.00 92.12 74 ARG A CA 1
ATOM 512 C C . ARG A 1 74 ? -2.801 5.241 -13.390 1.00 92.12 74 ARG A C 1
ATOM 514 O O . ARG A 1 74 ? -2.283 4.973 -12.310 1.00 92.12 74 ARG A O 1
ATOM 521 N N . LYS A 1 75 ? -3.993 5.813 -13.501 1.00 94.75 75 LYS A N 1
ATOM 522 C CA . LYS A 1 75 ? -4.880 6.057 -12.368 1.00 94.75 75 LYS A CA 1
ATOM 523 C C . LYS A 1 75 ? -5.623 4.770 -12.018 1.00 94.75 75 LYS A C 1
ATOM 525 O O . LYS A 1 75 ? -6.164 4.129 -12.911 1.00 94.75 75 LYS A O 1
ATOM 530 N N . ILE A 1 76 ? -5.636 4.411 -10.738 1.00 95.75 76 ILE A N 1
ATOM 531 C CA . ILE A 1 76 ? -6.275 3.191 -10.228 1.00 95.75 76 ILE A CA 1
ATOM 532 C C . ILE A 1 76 ? -7.625 3.511 -9.592 1.00 95.75 76 ILE A C 1
ATOM 534 O O . ILE A 1 76 ? -8.636 2.914 -9.935 1.00 95.75 76 ILE A O 1
ATOM 538 N N . THR A 1 77 ? -7.648 4.475 -8.673 1.00 95.25 77 THR A N 1
ATOM 539 C CA . THR A 1 77 ? -8.866 4.897 -7.976 1.00 95.25 77 THR A CA 1
ATOM 540 C C . THR A 1 77 ? -8.729 6.336 -7.497 1.00 95.25 77 THR A C 1
ATOM 542 O O . THR A 1 77 ? -7.619 6.820 -7.271 1.00 95.25 77 THR A O 1
ATOM 545 N N . GLU A 1 78 ? -9.860 7.014 -7.334 1.00 94.94 78 GLU A N 1
ATOM 546 C CA . GLU A 1 78 ? -9.926 8.263 -6.573 1.00 94.94 78 GLU A CA 1
ATOM 547 C C . GLU A 1 78 ? -9.764 7.985 -5.076 1.00 94.94 78 GLU A C 1
ATOM 549 O O . GLU A 1 78 ? -10.061 6.884 -4.599 1.00 94.94 78 GLU A O 1
ATOM 554 N N . GLY A 1 79 ? -9.356 9.016 -4.341 1.00 92.75 79 GLY A N 1
ATOM 555 C CA . GLY A 1 79 ? -9.302 9.026 -2.888 1.00 92.75 79 GLY A CA 1
ATOM 556 C C . GLY A 1 79 ? -7.891 8.908 -2.323 1.00 92.75 79 GLY A C 1
ATOM 557 O O . GLY A 1 79 ? -6.931 8.545 -3.007 1.00 92.75 79 GLY A O 1
ATOM 558 N N . THR A 1 80 ? -7.797 9.215 -1.032 1.00 94.38 80 THR A N 1
ATOM 559 C CA . THR A 1 80 ? -6.552 9.173 -0.263 1.00 94.38 80 THR A CA 1
ATOM 560 C C . THR A 1 80 ? -6.564 7.938 0.631 1.00 94.38 80 THR A C 1
ATOM 562 O O . THR A 1 80 ? -7.156 7.980 1.712 1.00 94.38 80 THR A O 1
ATOM 565 N N . PRO A 1 81 ? -5.970 6.816 0.197 1.00 96.38 81 PRO A N 1
ATOM 566 C CA . PRO A 1 81 ? -5.878 5.637 1.036 1.00 96.38 81 PRO A CA 1
ATOM 567 C C . PRO A 1 81 ? -5.059 5.900 2.302 1.00 96.38 81 PRO A C 1
ATOM 569 O O . PRO A 1 81 ? -4.099 6.669 2.279 1.00 96.38 81 PRO A O 1
ATOM 572 N N . SER A 1 82 ? -5.400 5.211 3.391 1.00 95.69 82 SER A N 1
ATOM 573 C CA . SER A 1 82 ? -4.586 5.184 4.611 1.00 95.69 82 SER A CA 1
ATOM 574 C C . SER A 1 82 ? -3.403 4.220 4.495 1.00 95.69 82 SER A C 1
ATOM 576 O O . SER A 1 82 ? -2.388 4.417 5.157 1.00 95.69 82 SER A O 1
ATOM 578 N N . ALA A 1 83 ? -3.500 3.203 3.632 1.00 97.19 83 ALA A N 1
ATOM 579 C CA . ALA A 1 83 ? -2.425 2.249 3.380 1.00 97.19 83 ALA A CA 1
ATOM 580 C C . ALA A 1 83 ? -2.457 1.704 1.942 1.00 97.19 83 ALA A C 1
ATOM 582 O O . ALA A 1 83 ? -3.526 1.530 1.350 1.00 97.19 83 ALA A O 1
ATOM 583 N N . LEU A 1 84 ? -1.270 1.406 1.405 1.00 97.81 84 LEU A N 1
ATOM 584 C CA . LEU A 1 84 ? -1.047 0.779 0.100 1.00 97.81 84 LEU A CA 1
ATOM 585 C C . LEU A 1 84 ? -0.030 -0.356 0.241 1.00 97.81 84 LEU A C 1
ATOM 587 O O . LEU A 1 84 ? 0.950 -0.212 0.969 1.00 97.81 84 LEU A O 1
ATOM 591 N N . SER A 1 85 ? -0.225 -1.468 -0.471 1.00 97.88 85 SER A N 1
ATOM 592 C CA . SER A 1 85 ? 0.767 -2.550 -0.499 1.00 97.88 85 SER A CA 1
ATOM 593 C C . SER A 1 85 ? 0.625 -3.439 -1.731 1.00 97.88 85 SER A C 1
ATOM 595 O O . SER A 1 85 ? -0.458 -3.963 -2.006 1.00 97.88 85 SER A O 1
ATOM 597 N N . PHE A 1 86 ? 1.717 -3.640 -2.468 1.00 98.06 86 PHE A N 1
ATOM 598 C CA . PHE A 1 86 ? 1.754 -4.624 -3.548 1.00 98.06 86 PHE A CA 1
ATOM 599 C C . PHE A 1 86 ? 1.876 -6.045 -2.994 1.00 98.06 86 PHE A C 1
ATOM 601 O O . PHE A 1 86 ? 2.617 -6.285 -2.042 1.00 98.06 86 PHE A O 1
ATOM 608 N N . SER A 1 87 ? 1.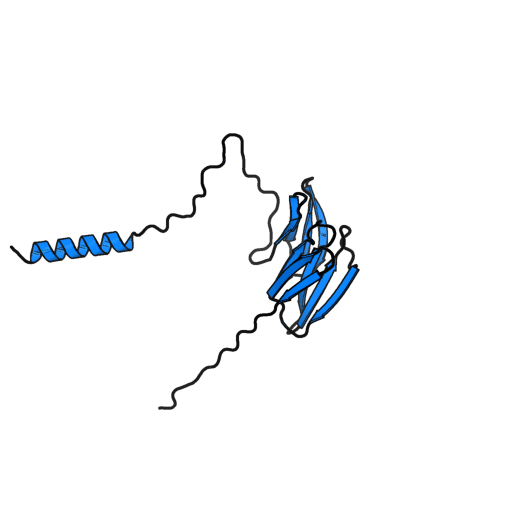194 -6.995 -3.638 1.00 97.62 87 SER A N 1
ATOM 609 C CA . SER A 1 87 ? 1.444 -8.429 -3.442 1.00 97.62 87 SER A CA 1
ATOM 610 C C . SER A 1 87 ? 2.912 -8.776 -3.735 1.00 97.62 87 SER A C 1
ATOM 612 O O . SER A 1 87 ? 3.542 -8.050 -4.510 1.00 97.62 87 SER A O 1
ATOM 614 N N . PRO A 1 88 ? 3.460 -9.885 -3.210 1.00 97.00 88 PRO A N 1
ATOM 615 C CA . PRO A 1 88 ? 4.881 -10.206 -3.362 1.00 97.00 88 PRO A CA 1
ATOM 616 C C . PRO A 1 88 ? 5.372 -10.364 -4.811 1.00 97.00 88 PRO A C 1
ATOM 618 O O . PRO A 1 88 ? 6.545 -10.116 -5.067 1.00 97.00 88 PRO A O 1
ATOM 621 N N . LYS A 1 89 ? 4.508 -10.724 -5.770 1.00 96.00 89 LYS A N 1
ATOM 622 C CA . LYS A 1 89 ? 4.808 -10.713 -7.217 1.00 96.00 89 LYS A CA 1
ATOM 623 C C . LYS A 1 89 ? 4.439 -9.408 -7.923 1.00 96.00 89 LYS A C 1
ATOM 625 O O . LYS A 1 89 ? 4.762 -9.231 -9.090 1.00 96.00 89 LYS A O 1
ATOM 630 N N . GLY A 1 90 ? 3.764 -8.495 -7.232 1.00 95.25 90 GLY A N 1
ATOM 631 C CA . GLY A 1 90 ? 3.351 -7.202 -7.771 1.00 95.25 90 GLY A CA 1
ATOM 632 C C . GLY A 1 90 ? 2.132 -7.241 -8.699 1.00 95.25 90 GLY A C 1
ATOM 633 O O . GLY A 1 90 ? 1.859 -6.245 -9.368 1.00 95.25 90 GLY A O 1
ATOM 634 N N . GLU A 1 91 ? 1.406 -8.359 -8.748 1.00 94.94 91 GLU A N 1
ATOM 635 C CA . GLU A 1 91 ? 0.229 -8.534 -9.610 1.00 94.94 91 GLU A CA 1
ATOM 636 C C . GLU A 1 91 ? -1.032 -7.878 -9.030 1.00 94.94 91 GLU A C 1
ATOM 638 O O . GLU A 1 91 ? -1.906 -7.440 -9.780 1.00 94.94 91 GLU A O 1
ATOM 643 N N . LEU A 1 92 ? -1.103 -7.764 -7.702 1.00 97.25 92 LEU A N 1
ATOM 644 C CA . LEU A 1 92 ? -2.182 -7.099 -6.983 1.00 97.25 92 LEU A CA 1
ATOM 645 C C . LEU A 1 92 ? -1.666 -5.897 -6.195 1.00 97.25 92 LEU A C 1
ATOM 647 O O . LEU A 1 92 ? -0.581 -5.933 -5.609 1.00 97.25 92 LEU A O 1
ATOM 651 N N . LEU A 1 93 ? -2.486 -4.854 -6.127 1.00 97.88 93 LEU A N 1
ATOM 652 C CA . LEU A 1 93 ? -2.319 -3.718 -5.230 1.00 97.88 93 LEU A CA 1
ATOM 653 C C . LEU A 1 93 ? -3.461 -3.716 -4.214 1.00 97.88 93 LEU A C 1
ATOM 655 O O . LEU A 1 93 ? -4.623 -3.570 -4.585 1.00 97.88 93 LEU A O 1
ATOM 659 N N . ALA A 1 94 ? -3.128 -3.843 -2.934 1.00 98.38 94 ALA A N 1
ATOM 660 C CA . ALA A 1 94 ? -4.056 -3.579 -1.848 1.00 98.38 94 ALA A CA 1
ATOM 661 C C . ALA A 1 94 ? -4.101 -2.074 -1.564 1.00 98.38 94 ALA A C 1
ATOM 663 O O . ALA A 1 94 ? -3.048 -1.446 -1.422 1.00 98.38 94 ALA A O 1
ATOM 664 N N . ALA A 1 95 ? -5.303 -1.514 -1.440 1.00 98.19 95 ALA A N 1
ATOM 665 C CA . ALA A 1 95 ? -5.518 -0.152 -0.968 1.00 98.19 95 ALA A CA 1
ATOM 666 C C . ALA A 1 95 ? -6.615 -0.112 0.094 1.00 98.19 95 ALA A C 1
ATOM 668 O O . ALA A 1 95 ? -7.659 -0.749 -0.045 1.00 98.19 95 ALA A O 1
ATOM 669 N N . VAL A 1 96 ? -6.376 0.670 1.140 1.00 98.00 96 VAL A N 1
ATOM 670 C CA . VAL A 1 96 ? -7.336 0.906 2.217 1.00 98.00 96 VAL A CA 1
ATOM 671 C C . VAL A 1 96 ? -7.886 2.310 2.074 1.00 98.00 96 VAL A C 1
ATOM 673 O O . VAL A 1 96 ? -7.152 3.266 2.288 1.00 98.00 96 VAL A O 1
ATOM 676 N N . LEU A 1 97 ? -9.162 2.445 1.729 1.00 96.81 97 LEU A N 1
ATOM 677 C CA . LEU A 1 97 ? -9.847 3.729 1.604 1.00 96.81 97 LEU A CA 1
ATOM 678 C C . LEU A 1 97 ? -10.689 3.997 2.862 1.00 96.81 97 LEU A C 1
ATOM 680 O O . LEU A 1 97 ? -11.631 3.242 3.127 1.00 96.81 97 LEU A O 1
ATOM 684 N N . PRO A 1 98 ? -10.384 5.052 3.638 1.00 94.88 98 PRO A N 1
ATOM 685 C CA . PRO A 1 98 ? -11.200 5.446 4.781 1.00 94.88 98 PRO A CA 1
ATOM 686 C C . PRO A 1 98 ? -12.605 5.898 4.360 1.00 94.88 98 PRO A C 1
ATOM 688 O O . PRO A 1 98 ? -12.771 6.629 3.385 1.00 94.88 98 PRO A O 1
ATOM 691 N N . ALA A 1 99 ? -13.617 5.499 5.129 1.00 92.38 99 ALA A N 1
ATOM 692 C CA . ALA A 1 99 ? -15.011 5.893 4.957 1.00 92.38 99 ALA A CA 1
ATOM 693 C C . ALA A 1 99 ? -15.668 6.117 6.331 1.00 92.38 99 ALA A C 1
ATOM 695 O O . ALA A 1 99 ? -16.224 5.200 6.948 1.00 92.38 99 ALA A O 1
ATOM 696 N N . GLY A 1 100 ? -15.586 7.352 6.833 1.00 91.12 100 GLY A N 1
ATOM 697 C CA . GLY A 1 100 ? -16.057 7.698 8.176 1.00 91.12 100 GLY A CA 1
ATOM 698 C C . GLY A 1 100 ? -15.287 6.919 9.243 1.00 91.12 100 GLY A C 1
ATOM 699 O O . GLY A 1 100 ? -14.074 7.055 9.338 1.00 91.12 100 GLY A O 1
ATOM 700 N N . ASN A 1 101 ? -15.990 6.082 10.012 1.00 91.38 101 ASN A N 1
ATOM 701 C CA . ASN A 1 101 ? -15.379 5.209 11.023 1.00 91.38 101 ASN A CA 1
ATOM 702 C C . ASN A 1 101 ? -14.989 3.823 10.483 1.00 91.38 101 ASN A C 1
ATOM 704 O O . ASN A 1 101 ? -14.326 3.069 11.187 1.00 91.38 101 ASN A O 1
ATOM 708 N N . SER A 1 102 ? -15.313 3.519 9.226 1.00 95.62 102 SER A N 1
ATOM 709 C CA . SER A 1 102 ? -14.998 2.249 8.560 1.00 95.62 102 SER A CA 1
ATOM 710 C C . SER A 1 102 ? -13.890 2.395 7.514 1.00 95.62 102 SER A C 1
ATOM 712 O O . SER A 1 102 ? -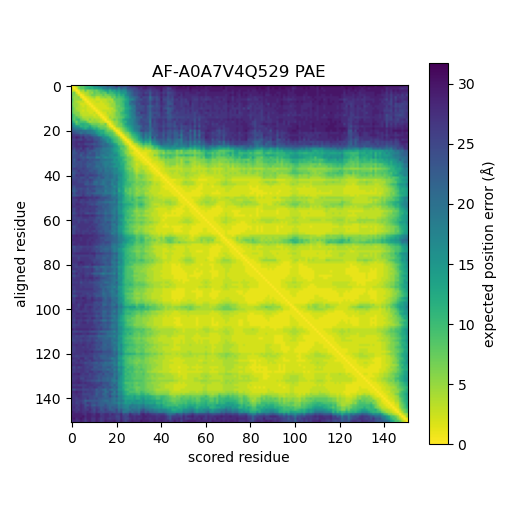13.537 3.508 7.115 1.00 95.62 102 SER A O 1
ATOM 714 N N . SER A 1 103 ? -13.359 1.271 7.041 1.00 96.81 103 SER A N 1
ATOM 715 C CA . SER A 1 103 ? -12.390 1.222 5.944 1.00 96.81 103 SER A CA 1
ATOM 716 C C . SER A 1 103 ? -12.852 0.262 4.860 1.00 96.81 103 SER A C 1
ATOM 718 O O . SER A 1 103 ? -13.266 -0.857 5.150 1.00 96.81 103 SER A O 1
ATOM 720 N N . SER A 1 104 ? -12.723 0.662 3.599 1.00 97.56 104 SER A N 1
ATOM 721 C CA . SER A 1 104 ? -12.834 -0.255 2.465 1.00 97.56 104 SER A CA 1
ATOM 722 C C . SER A 1 104 ? -11.447 -0.774 2.104 1.00 97.56 104 SER A C 1
ATOM 724 O O . SER A 1 104 ? -10.590 0.001 1.684 1.00 97.56 104 SER A O 1
ATOM 726 N N . LEU A 1 105 ? -11.219 -2.076 2.258 1.00 98.06 105 LEU A N 1
ATOM 727 C CA . LEU A 1 105 ? -10.017 -2.743 1.770 1.00 98.06 105 LEU A CA 1
ATOM 728 C C . LEU A 1 105 ? -10.304 -3.312 0.382 1.00 98.06 105 LEU A C 1
ATOM 730 O O . LEU A 1 105 ? -11.124 -4.219 0.245 1.00 98.06 105 LEU A O 1
ATOM 734 N N . LEU A 1 106 ? -9.627 -2.787 -0.635 1.00 98.25 106 LEU A N 1
ATOM 735 C CA . LEU A 1 106 ? -9.800 -3.172 -2.033 1.00 98.25 106 LEU A CA 1
ATOM 736 C C . LEU A 1 106 ? -8.509 -3.765 -2.595 1.00 98.25 106 LEU A C 1
ATOM 738 O O . LEU A 1 106 ? -7.414 -3.292 -2.291 1.00 98.25 106 LEU A O 1
ATOM 742 N N . LEU A 1 107 ? -8.655 -4.777 -3.446 1.00 98.31 107 LEU A N 1
ATOM 743 C CA . LEU A 1 107 ? -7.579 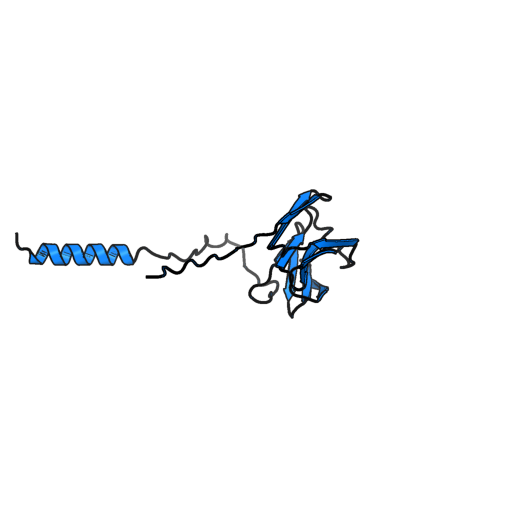-5.343 -4.249 1.00 98.31 107 LEU A CA 1
ATOM 744 C C . LEU A 1 107 ? -7.781 -4.955 -5.706 1.00 98.31 107 LEU A C 1
ATOM 746 O O . LEU A 1 107 ? -8.830 -5.241 -6.285 1.00 98.31 107 LEU A O 1
ATOM 750 N N . PHE A 1 108 ? -6.758 -4.352 -6.294 1.00 97.81 108 PHE A N 1
ATOM 751 C CA . PHE A 1 108 ? -6.721 -3.973 -7.697 1.00 97.81 108 PHE A CA 1
ATOM 752 C C . PHE A 1 108 ? -5.751 -4.867 -8.458 1.00 97.81 108 PHE A C 1
ATOM 754 O O . PHE A 1 108 ? -4.658 -5.143 -7.963 1.00 97.81 108 PHE A O 1
ATOM 761 N N . ASP A 1 109 ? -6.123 -5.287 -9.663 1.00 95.38 109 ASP A N 1
ATOM 762 C CA . ASP A 1 109 ? -5.188 -5.914 -10.595 1.00 95.38 109 ASP A CA 1
ATOM 763 C C . ASP A 1 109 ? -4.258 -4.882 -11.261 1.00 95.38 109 ASP A C 1
ATOM 765 O O . ASP A 1 109 ? -4.317 -3.669 -11.019 1.00 95.38 109 ASP A O 1
ATOM 769 N N . ARG A 1 110 ? -3.378 -5.360 -12.146 1.00 89.50 110 ARG A N 1
ATOM 770 C CA . ARG A 1 110 ? -2.451 -4.503 -12.896 1.00 89.50 110 ARG A CA 1
ATOM 771 C C . ARG A 1 110 ? -3.160 -3.503 -13.802 1.00 89.50 110 ARG A C 1
ATOM 773 O O . ARG A 1 110 ? -2.587 -2.455 -14.079 1.00 89.50 110 ARG A O 1
ATOM 780 N N . GLN A 1 111 ? -4.376 -3.790 -14.246 1.00 90.44 111 GLN A N 1
ATOM 781 C CA . GLN A 1 111 ? -5.185 -2.895 -15.068 1.00 90.44 111 GLN A CA 1
ATOM 782 C C . GLN A 1 111 ? -5.932 -1.855 -14.218 1.00 90.44 111 GLN A C 1
ATOM 784 O O . GLN A 1 111 ? -6.519 -0.931 -14.772 1.00 90.44 111 GLN A O 1
ATOM 789 N N . GLY A 1 112 ? -5.864 -1.961 -12.887 1.00 92.31 112 GLY A N 1
ATOM 790 C CA . GLY A 1 112 ? -6.559 -1.080 -11.957 1.00 92.31 112 GLY A CA 1
ATOM 791 C C . GLY A 1 112 ? -8.019 -1.462 -11.743 1.00 92.31 112 GLY A C 1
ATOM 792 O O . GLY A 1 112 ? -8.788 -0.665 -11.213 1.00 92.31 112 GLY A O 1
ATOM 793 N N . LYS A 1 113 ? -8.424 -2.671 -12.134 1.00 96.38 113 LYS A N 1
ATOM 794 C CA . LYS A 1 113 ? -9.762 -3.184 -11.865 1.00 96.38 113 LYS A CA 1
ATOM 795 C C . LYS A 1 113 ? -9.802 -3.790 -10.468 1.00 96.38 113 LYS A C 1
ATOM 797 O O . LYS A 1 113 ? -8.904 -4.529 -10.071 1.00 96.38 113 LYS A O 1
ATOM 802 N N . VAL A 1 114 ? -10.880 -3.517 -9.739 1.00 98.00 114 VAL A N 1
ATOM 803 C CA . VAL A 1 114 ? -11.148 -4.169 -8.454 1.00 98.00 114 VAL A CA 1
ATOM 804 C C . VAL A 1 114 ? -11.435 -5.653 -8.692 1.00 98.00 114 VAL A C 1
ATOM 806 O O . VAL A 1 114 ? -12.381 -5.999 -9.402 1.00 98.00 114 VAL A O 1
ATOM 809 N N . VAL A 1 115 ? -10.628 -6.526 -8.092 1.00 97.88 115 VAL A N 1
ATOM 810 C CA . VAL A 1 115 ? -10.790 -7.990 -8.164 1.00 97.88 115 VAL A CA 1
ATOM 811 C C . VAL A 1 115 ? -11.346 -8.589 -6.876 1.00 97.88 115 VAL A C 1
ATOM 813 O O . VAL A 1 115 ? -11.938 -9.664 -6.906 1.00 97.88 115 VAL A O 1
ATOM 816 N N . ALA A 1 116 ? -11.194 -7.889 -5.753 1.00 97.62 116 ALA A N 1
ATOM 817 C CA . ALA A 1 116 ? -11.810 -8.238 -4.482 1.00 97.62 116 ALA A CA 1
ATOM 818 C C . ALA A 1 116 ? -11.948 -6.989 -3.609 1.00 97.62 116 ALA A C 1
ATOM 820 O O . ALA A 1 116 ? -11.199 -6.022 -3.765 1.00 97.62 116 ALA A O 1
ATOM 821 N N . GLY A 1 117 ? -12.880 -7.021 -2.664 1.00 96.81 117 GLY A N 1
ATOM 822 C CA . GLY A 1 117 ? -13.056 -5.940 -1.710 1.00 96.81 117 GLY A CA 1
ATOM 823 C C . GLY A 1 117 ? -13.843 -6.379 -0.487 1.00 96.81 117 GLY A C 1
ATOM 824 O O . GLY A 1 117 ? -14.650 -7.304 -0.560 1.00 96.81 117 GLY A O 1
ATOM 825 N N . THR A 1 118 ? -13.600 -5.713 0.633 1.00 97.56 118 THR A N 1
ATOM 826 C CA . THR A 1 118 ? -14.375 -5.879 1.862 1.00 97.56 118 THR A CA 1
ATOM 827 C C . THR A 1 118 ? -14.446 -4.563 2.631 1.00 97.56 118 THR A C 1
ATOM 829 O O . THR A 1 118 ? -13.565 -3.710 2.500 1.00 97.56 118 THR A O 1
ATOM 832 N N . VAL A 1 119 ? -15.495 -4.401 3.435 1.00 97.75 119 VAL A N 1
ATOM 833 C CA . VAL A 1 119 ? -15.658 -3.268 4.350 1.00 97.75 119 VAL A CA 1
ATOM 834 C C . VAL A 1 119 ? -15.370 -3.752 5.763 1.00 97.75 119 VAL A C 1
ATOM 836 O O . VAL A 1 119 ? -15.901 -4.771 6.201 1.00 97.75 119 VAL A O 1
ATOM 839 N N . ILE A 1 120 ? -14.520 -3.016 6.465 1.00 96.06 120 ILE A N 1
ATOM 840 C CA . ILE A 1 120 ? -14.074 -3.304 7.825 1.00 96.06 120 ILE A CA 1
ATOM 841 C C . ILE A 1 120 ? -14.586 -2.176 8.722 1.00 96.06 120 ILE A C 1
ATOM 843 O O . ILE A 1 120 ? -14.490 -1.004 8.356 1.00 96.06 120 ILE A O 1
ATOM 847 N N . GLY A 1 121 ? -15.179 -2.526 9.866 1.00 95.56 121 GLY A N 1
ATOM 848 C CA . GLY A 1 121 ? -15.856 -1.581 10.765 1.00 95.56 121 GLY A CA 1
ATOM 849 C C . GLY A 1 121 ? -14.917 -0.608 11.483 1.00 95.56 121 GLY A C 1
ATOM 850 O O . GLY A 1 121 ? -15.381 0.338 12.110 1.00 95.56 121 GLY A O 1
ATOM 851 N N . GLU A 1 122 ? -13.614 -0.836 11.374 1.00 94.31 122 GLU A N 1
ATOM 852 C CA . GLU A 1 122 ? -12.549 -0.077 12.004 1.00 94.31 122 GLU A CA 1
ATOM 853 C C . GLU A 1 122 ? -11.732 0.742 10.989 1.00 94.31 122 GLU A C 1
ATOM 855 O O . GLU A 1 122 ? -11.735 0.501 9.776 1.00 94.31 122 GLU A O 1
ATOM 860 N N . GLN A 1 123 ? -10.964 1.705 11.503 1.00 94.19 123 GLN A N 1
ATOM 861 C CA . GLN A 1 123 ? -9.935 2.409 10.737 1.00 94.19 123 GLN A CA 1
ATOM 862 C C . GLN A 1 123 ? -8.684 1.535 10.609 1.00 94.19 123 GLN A C 1
ATOM 864 O O . GLN A 1 123 ? -7.897 1.413 11.549 1.00 94.19 123 GLN A O 1
ATOM 869 N N . ILE A 1 124 ? -8.492 0.933 9.437 1.00 96.44 124 ILE A N 1
ATOM 870 C CA . ILE A 1 124 ? -7.285 0.178 9.116 1.00 96.44 124 ILE A CA 1
ATOM 871 C C . ILE A 1 124 ? -6.137 1.169 8.889 1.00 96.44 124 ILE A C 1
ATOM 873 O O . ILE A 1 124 ? -6.231 2.092 8.073 1.00 96.44 124 ILE A O 1
ATOM 877 N N . THR A 1 125 ? -5.041 0.960 9.613 1.00 93.38 125 THR A N 1
ATOM 878 C CA . THR A 1 125 ? -3.855 1.826 9.605 1.00 93.38 125 THR A CA 1
ATOM 879 C C . THR A 1 125 ? -2.680 1.209 8.858 1.00 93.38 125 THR A C 1
ATOM 881 O O . THR A 1 125 ? -1.760 1.928 8.478 1.00 93.38 125 THR A O 1
ATOM 884 N N . SER A 1 126 ? -2.686 -0.107 8.630 1.00 95.31 126 SER A N 1
ATOM 885 C CA . SER A 1 126 ? -1.638 -0.786 7.870 1.00 95.31 126 SER A CA 1
ATOM 886 C C . SER A 1 126 ? -2.139 -2.071 7.216 1.00 95.31 126 SER A C 1
ATOM 888 O O . SER A 1 126 ? -3.074 -2.717 7.696 1.00 95.31 126 SER A O 1
ATOM 890 N N . VAL A 1 127 ? -1.492 -2.446 6.112 1.00 97.56 127 VAL A N 1
ATOM 891 C CA . VAL A 1 127 ? -1.704 -3.717 5.417 1.00 97.56 127 VAL A CA 1
ATOM 892 C C . VAL A 1 127 ? -0.373 -4.317 4.980 1.00 97.56 127 VAL A C 1
ATOM 894 O O . VAL A 1 127 ? 0.535 -3.599 4.562 1.00 97.56 127 VAL A O 1
ATOM 897 N N . ALA A 1 128 ? -0.260 -5.640 5.057 1.00 96.88 128 ALA A N 1
ATOM 898 C CA . ALA A 1 128 ? 0.937 -6.362 4.649 1.00 96.88 128 ALA A CA 1
ATOM 899 C C . ALA A 1 128 ? 0.591 -7.731 4.066 1.00 96.88 128 ALA A C 1
ATOM 901 O O . ALA A 1 128 ? -0.189 -8.497 4.637 1.00 96.88 128 ALA A O 1
ATOM 902 N N . TRP A 1 129 ? 1.207 -8.061 2.936 1.00 97.62 129 TRP A N 1
ATOM 903 C CA . TRP A 1 129 ? 1.061 -9.373 2.323 1.00 97.62 129 TRP A CA 1
ATOM 904 C C . TRP A 1 129 ? 1.986 -10.388 2.991 1.00 97.62 129 TRP A C 1
ATOM 906 O O . TRP A 1 129 ? 3.193 -10.180 3.085 1.00 97.62 129 TRP A O 1
ATOM 916 N N . ARG A 1 130 ? 1.419 -11.519 3.415 1.00 96.56 130 ARG A N 1
ATOM 917 C CA . ARG A 1 130 ? 2.181 -12.695 3.859 1.00 96.56 130 ARG A CA 1
ATOM 918 C C . ARG A 1 130 ? 2.553 -13.596 2.678 1.00 96.56 130 ARG A C 1
ATOM 920 O O . ARG A 1 130 ? 3.605 -14.224 2.687 1.00 96.56 130 ARG A O 1
ATOM 927 N N . SER A 1 131 ? 1.670 -13.692 1.688 1.00 96.31 131 SER A N 1
ATOM 928 C CA . SER A 1 131 ? 1.849 -14.448 0.441 1.00 96.31 131 SER A CA 1
ATOM 929 C C . SER A 1 131 ? 0.918 -13.883 -0.635 1.00 96.31 131 SER A C 1
ATOM 931 O O . SER A 1 131 ? 0.107 -13.019 -0.328 1.00 96.31 131 SER A O 1
ATOM 933 N N . GLU A 1 132 ? 0.961 -14.396 -1.867 1.00 94.50 132 GLU A N 1
ATOM 934 C CA . GLU A 1 132 ? 0.075 -13.956 -2.970 1.00 94.50 132 GLU A CA 1
ATOM 935 C C . GLU A 1 132 ? -1.430 -14.041 -2.668 1.00 94.50 132 GLU A C 1
ATOM 937 O O . GLU A 1 132 ? -2.232 -13.396 -3.332 1.00 94.50 132 GLU A O 1
ATOM 942 N N . SER A 1 133 ? -1.826 -14.854 -1.687 1.00 93.56 133 SER A N 1
ATOM 943 C CA . SER A 1 133 ? -3.234 -15.093 -1.340 1.00 93.56 133 SER A CA 1
ATOM 944 C C . SER A 1 133 ? -3.588 -14.690 0.089 1.00 93.56 133 SER A C 1
ATOM 946 O O . SER A 1 133 ? -4.738 -14.827 0.499 1.00 93.56 133 SER A O 1
ATOM 948 N N . GLN A 1 134 ? -2.617 -14.208 0.869 1.00 96.25 134 GLN A N 1
ATOM 949 C CA . GLN A 1 134 ? -2.810 -13.892 2.281 1.00 96.25 134 GLN A CA 1
ATOM 950 C C . GLN A 1 134 ? -2.402 -12.451 2.551 1.00 96.25 134 GLN A C 1
ATOM 952 O O . GLN A 1 134 ? -1.215 -12.117 2.547 1.00 96.25 134 GLN A O 1
ATOM 957 N N . LEU A 1 135 ? -3.404 -11.625 2.834 1.00 97.56 135 LEU A N 1
ATOM 958 C CA . LEU A 1 135 ? -3.255 -10.227 3.202 1.00 97.56 135 LEU A CA 1
ATOM 959 C C . LEU A 1 135 ? -3.652 -10.039 4.666 1.00 97.56 135 LEU A C 1
ATOM 961 O O . LEU A 1 135 ? -4.731 -10.458 5.082 1.00 97.56 135 LEU A O 1
ATOM 965 N N . LEU A 1 136 ? -2.776 -9.405 5.437 1.00 97.25 136 LEU A N 1
ATOM 966 C CA . LEU A 1 136 ? -3.058 -8.959 6.793 1.00 97.25 136 LEU A CA 1
ATOM 967 C C . LEU A 1 136 ? -3.441 -7.479 6.759 1.00 97.25 136 LEU A C 1
ATOM 969 O O . LEU A 1 136 ? -2.754 -6.683 6.121 1.00 97.25 136 LEU A O 1
ATOM 973 N N . ALA A 1 137 ? -4.503 -7.117 7.473 1.00 96.62 137 ALA A N 1
ATOM 974 C CA . ALA A 1 137 ? -4.902 -5.737 7.720 1.0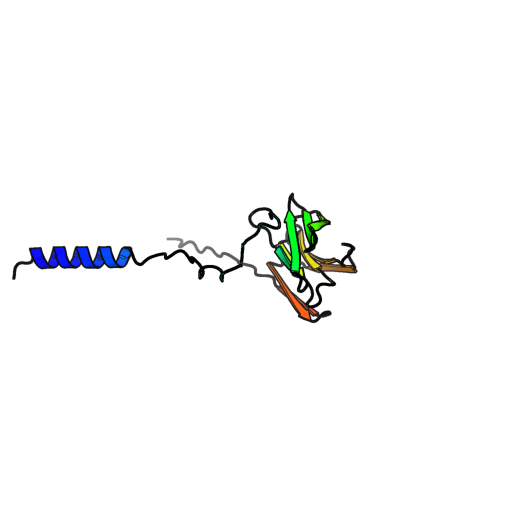0 96.62 137 ALA A CA 1
ATOM 975 C C . ALA A 1 137 ? -4.961 -5.503 9.228 1.00 96.62 137 ALA A C 1
ATOM 977 O O . ALA A 1 137 ? -5.479 -6.344 9.964 1.00 96.62 137 ALA A O 1
ATOM 978 N N . THR A 1 138 ? -4.413 -4.383 9.691 1.00 95.81 138 THR A N 1
ATOM 979 C CA . THR A 1 138 ? -4.384 -4.036 11.112 1.00 95.81 138 THR A CA 1
ATOM 980 C C . THR A 1 138 ? -4.990 -2.660 11.346 1.00 95.81 138 THR A C 1
ATOM 982 O O . THR A 1 138 ? -4.811 -1.730 10.560 1.00 95.81 138 THR A O 1
ATOM 985 N N . ALA A 1 139 ? -5.719 -2.541 12.451 1.00 93.69 139 ALA A N 1
ATOM 986 C CA . ALA A 1 139 ? -6.228 -1.284 12.975 1.00 93.69 139 ALA A CA 1
ATOM 987 C C . ALA A 1 139 ? -5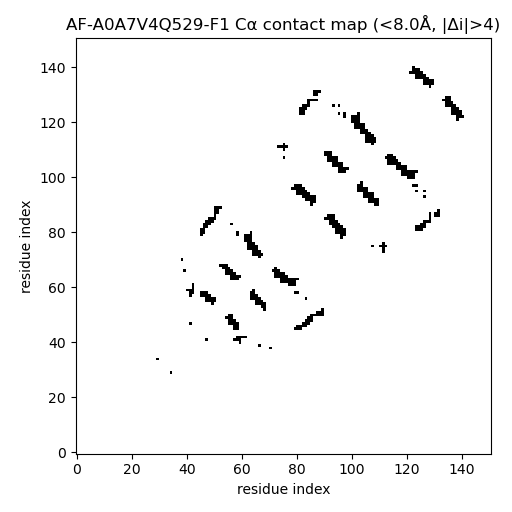.585 -1.022 14.335 1.00 93.69 139 ALA A C 1
ATOM 989 O O . ALA A 1 139 ? -5.377 -1.945 15.125 1.00 93.69 139 ALA A O 1
ATOM 990 N N . VAL A 1 140 ? -5.296 0.245 14.617 1.00 88.31 140 VAL A N 1
ATOM 991 C CA . VAL A 1 140 ? -4.886 0.695 15.948 1.00 88.31 140 VAL A CA 1
ATOM 992 C C . VAL A 1 140 ? -5.837 1.800 16.369 1.00 88.31 140 VAL A C 1
ATOM 994 O O . VAL A 1 140 ? -5.920 2.834 15.710 1.00 88.31 140 VAL A O 1
ATOM 997 N N . GLN A 1 141 ? -6.541 1.586 17.477 1.00 84.62 141 GLN A N 1
ATOM 998 C CA . GLN A 1 141 ? -7.422 2.581 18.073 1.00 84.62 141 GLN A CA 1
ATOM 999 C C . GLN A 1 141 ? -6.785 3.129 19.348 1.00 84.62 141 GLN A C 1
ATOM 1001 O O . GLN A 1 141 ? -6.440 2.375 20.257 1.00 84.62 141 GLN A O 1
ATOM 1006 N N . ILE A 1 142 ? -6.636 4.452 19.418 1.00 83.81 142 ILE A N 1
ATOM 1007 C CA . ILE A 1 142 ? -6.152 5.143 20.614 1.00 83.81 142 ILE A CA 1
ATOM 1008 C C . ILE A 1 142 ? -7.354 5.756 21.324 1.00 83.81 142 ILE A C 1
ATOM 1010 O O . ILE A 1 142 ? -7.945 6.720 20.840 1.00 83.81 142 ILE A O 1
ATOM 1014 N N . THR A 1 143 ? -7.695 5.223 22.495 1.00 85.06 143 THR A N 1
ATOM 1015 C CA . THR A 1 143 ? -8.728 5.802 23.360 1.00 85.06 143 THR A CA 1
ATOM 1016 C C . THR A 1 143 ? -8.063 6.668 24.422 1.00 85.06 143 THR A C 1
ATOM 1018 O O . THR A 1 143 ? -7.353 6.165 25.292 1.00 85.06 143 THR A O 1
ATOM 1021 N N . LYS A 1 144 ? -8.278 7.986 24.357 1.00 84.62 144 LYS A N 1
ATOM 1022 C CA . LYS A 1 144 ? -7.778 8.914 25.375 1.00 84.62 144 LYS A CA 1
ATOM 1023 C C . LYS A 1 144 ? -8.786 9.013 26.516 1.00 84.62 144 LYS A C 1
ATOM 1025 O O . LYS A 1 144 ? -9.880 9.534 26.329 1.00 84.62 144 LYS A O 1
ATOM 1030 N N . PHE A 1 145 ? -8.385 8.573 27.702 1.00 85.56 145 PHE A N 1
ATOM 1031 C CA . PHE A 1 145 ? -9.116 8.847 28.936 1.00 85.56 145 PHE A CA 1
ATOM 1032 C C . PHE A 1 145 ? -8.540 10.102 29.595 1.00 85.56 145 PHE A C 1
ATOM 1034 O O . PHE A 1 145 ? -7.323 10.289 29.639 1.00 85.56 145 PHE A O 1
ATOM 1041 N N . SER A 1 146 ? -9.412 10.979 30.085 1.00 82.31 146 SER A N 1
ATOM 1042 C CA . SER A 1 146 ? -9.028 12.108 30.927 1.00 82.31 146 SER A CA 1
ATOM 1043 C C . SER A 1 146 ? -9.675 11.916 32.287 1.00 82.31 146 SER A C 1
ATOM 1045 O O . SER A 1 146 ? -10.887 11.739 32.381 1.00 82.31 146 SER A O 1
ATOM 1047 N N . PHE A 1 147 ? -8.851 11.935 33.326 1.00 81.50 147 PHE A N 1
ATOM 1048 C CA . PHE A 1 147 ? -9.302 11.941 34.707 1.00 81.50 147 PHE A CA 1
ATOM 1049 C C . PHE A 1 147 ? -8.983 13.328 35.259 1.00 81.50 147 PHE A C 1
ATOM 1051 O O . PHE A 1 147 ? -7.816 13.707 35.345 1.00 81.50 147 PHE A O 1
ATOM 1058 N N . GLY A 1 148 ? -10.014 14.113 35.563 1.00 74.69 148 GLY A N 1
ATOM 1059 C CA . GLY A 1 148 ? -9.848 15.341 36.332 1.00 74.69 148 GLY A CA 1
ATOM 1060 C C . GLY A 1 148 ? -9.733 14.986 37.809 1.00 74.69 148 GLY A C 1
ATOM 1061 O O . GLY A 1 148 ? -10.569 14.243 38.321 1.00 74.69 148 GLY A O 1
ATOM 1062 N N . SER A 1 149 ? -8.726 15.513 38.505 1.00 67.56 149 SER A N 1
ATOM 1063 C CA . SER A 1 149 ? -8.773 15.565 39.964 1.00 67.56 149 SER A CA 1
ATOM 1064 C C . SER A 1 149 ? -9.821 16.609 40.339 1.00 67.56 149 SER A C 1
ATOM 1066 O O . SER A 1 149 ? -9.564 17.807 40.234 1.00 67.56 149 SER A O 1
ATOM 1068 N N . GLN A 1 150 ? -11.016 16.163 40.720 1.00 55.03 150 GLN A N 1
ATOM 1069 C CA . GLN A 1 150 ? -11.901 17.005 41.514 1.00 55.03 150 GLN A CA 1
ATOM 1070 C C . GLN A 1 150 ? -11.219 17.200 42.873 1.00 55.03 150 GLN A C 1
ATOM 1072 O O . GLN A 1 150 ? -11.219 16.289 43.700 1.00 55.03 150 GLN A O 1
ATOM 1077 N N . LEU A 1 151 ? -10.568 18.349 43.042 1.00 49.97 151 LEU A N 1
ATOM 1078 C CA . LEU A 1 151 ? -10.200 18.926 44.331 1.00 49.97 151 LEU A CA 1
ATOM 1079 C C . LEU A 1 151 ? -10.964 20.238 44.480 1.00 49.97 151 LEU A C 1
ATOM 1081 O O . LEU A 1 151 ? -11.019 20.982 43.473 1.00 49.97 151 LEU A O 1
#

Solvent-accessible surface area (backbone atoms only — not comparable to full-atom values): 9154 Å² total; per-residue (Å²): 135,64,70,72,60,55,55,54,54,52,53,54,55,52,57,63,60,72,60,64,69,83,68,68,86,73,64,78,78,71,60,92,94,63,81,90,73,91,85,80,77,60,44,87,95,52,44,57,28,72,27,81,87,63,22,35,37,31,28,43,92,60,17,32,30,40,37,42,77,87,68,52,73,43,77,48,44,81,46,73,41,56,26,45,35,40,30,76,86,41,57,36,37,38,38,30,38,71,52,90,66,22,19,38,42,36,31,21,39,83,86,35,47,77,80,48,72,51,79,40,81,46,54,52,60,41,58,49,61,81,43,86,86,39,74,46,76,43,64,76,86,86,82,86,84,84,84,79,84,89,122

Foldseek 3Di:
DDVVVVVVVVVVVVVVVVPPDPPPCPDDPDPPPDDDDDLDDADPPADKEAAPQGWIWGHDPQFIWIADPVGDIDTQGGHGFLEWYAANNRQWIWTWHDDPQKIKTFIAGPNSDTPDIDIGNHDFNYKDHPHNPDIDTDHDDDDDDDDDPPD

Mean predicted aligned error: 10.95 Å

Radius of gyration: 24.32 Å; Cα contacts (8 Å, |Δi|>4): 258; chains: 1; bounding box: 58×46×62 Å

Nearest PDB structures (foldseek):
  5ltg-assembly2_B  TM=7.758E-01  e=1.726E-03  Ogataea angusta
  5ltd-assembly1_A  TM=7.410E-01  e=8.345E-04  Ogataea angusta
  8hmd-assembly1_B  TM=7.932E-01  e=2.389E-02  Tetrahymena thermophila
  8fgw-assembly1_A  TM=6.118E-01  e=4.374E-01  Homo sapiens
  9etf-assembly1_B  TM=3.105E-01  e=2.093E+00  Gallus gallus

Sequence (151 aa):
MNGFSLTIALFLLVFSGLTGCSTIMQGAPLPEGFAVREIAKADAGTPFAINPSGGFAAVSKGAVQVHDTGGAVRKITEGTPSALSFSPKGELLAAVLPAGNSSSLLLFDRQGKVVAGTVIGEQITSVAWRSESQLLATAVQITKFSFGSQL

Secondary structure (DSSP, 8-state):
--HHHHHHHHHHHHHHHHT---------PPPTT--------PPTT--EEE-TTS-EEEEETTEEEEE-TTS-EEEEEES--SEEEE-TTSS-EEEEEEETTEEEEEEE-TTS-EEEEEEESS-EEEEEEEETTEEEEEE------------

pLDDT: mean 86.45, std 13.91, range [49.31, 98.38]